Protein AF-A0A9D4FIS1-F1 (afdb_monomer)

pLDDT: mean 75.26, std 16.67, range [45.22, 96.12]

Organism: Dreissena polymorpha (NCBI:txid45954)

Sequence (99 aa):
MAEQVVADKLKLSDAPKKLKSKVWQYYGFRDGSPTDKAKCKLCFTDVAYAKSGSTTNPMQHVKRKHNIDLARLRGRTSATTEVASQKSSSISVGILLSL

Structure (mmCIF, N/CA/C/O backbone):
data_AF-A0A9D4FIS1-F1
#
_entry.id   AF-A0A9D4FIS1-F1
#
loop_
_atom_site.group_PDB
_atom_site.id
_atom_site.type_symbol
_atom_site.label_atom_id
_atom_site.label_alt_id
_atom_site.label_comp_id
_atom_site.label_asym_id
_atom_site.label_entity_id
_atom_site.label_seq_id
_atom_site.pdbx_PDB_ins_code
_atom_site.Cartn_x
_atom_site.Cartn_y
_atom_site.Cartn_z
_atom_site.occupancy
_atom_site.B_iso_or_equiv
_atom_site.auth_seq_id
_atom_site.auth_comp_id
_atom_site.auth_asym_id
_atom_site.auth_atom_id
_atom_site.pdbx_PDB_model_num
ATOM 1 N N . MET A 1 1 ? -11.662 -13.034 19.628 1.00 53.06 1 MET A N 1
ATOM 2 C CA . MET A 1 1 ? -10.617 -12.747 18.608 1.00 53.06 1 MET A CA 1
ATOM 3 C C . MET A 1 1 ? -11.186 -12.186 17.299 1.00 53.06 1 MET A C 1
ATOM 5 O O . MET A 1 1 ? -10.526 -11.345 16.707 1.00 53.06 1 MET A O 1
ATOM 9 N N . ALA A 1 2 ? -12.391 -12.580 16.858 1.00 54.97 2 ALA A N 1
ATOM 10 C CA . ALA A 1 2 ? -13.014 -12.048 15.636 1.00 54.97 2 ALA A CA 1
ATOM 11 C C . ALA A 1 2 ? -13.437 -10.563 15.729 1.00 54.97 2 ALA A C 1
ATOM 13 O O . ALA A 1 2 ? -13.265 -9.824 14.763 1.00 54.97 2 ALA A O 1
ATOM 14 N N . GLU A 1 3 ? -13.902 -10.093 16.893 1.00 55.81 3 GLU A N 1
ATOM 15 C CA . GLU A 1 3 ? -14.330 -8.691 17.085 1.00 55.81 3 GLU A CA 1
ATOM 16 C C . GLU A 1 3 ? -13.214 -7.663 16.849 1.00 55.81 3 GLU A C 1
ATOM 18 O O . GLU A 1 3 ? -13.453 -6.605 16.266 1.00 55.81 3 GLU A O 1
ATOM 23 N N . GLN A 1 4 ? -11.967 -7.990 17.204 1.00 57.91 4 GLN A N 1
ATOM 24 C CA . GLN A 1 4 ? -10.834 -7.081 17.009 1.00 57.91 4 GLN A CA 1
ATOM 25 C C . GLN A 1 4 ? -10.531 -6.846 15.519 1.00 57.91 4 GLN A C 1
ATOM 27 O O . GLN A 1 4 ? -10.128 -5.753 15.129 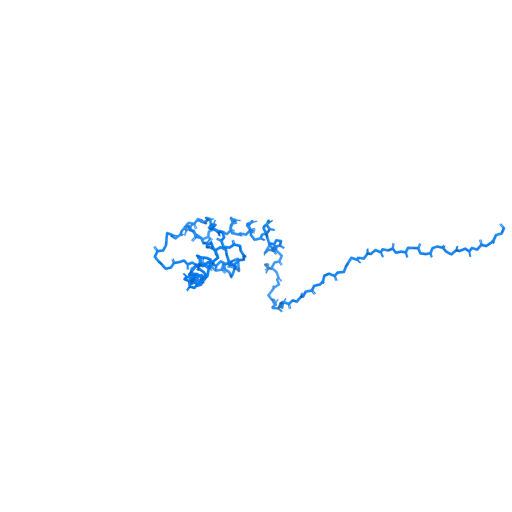1.00 57.91 4 GLN A O 1
ATOM 32 N N . VAL A 1 5 ? -10.766 -7.853 14.670 1.00 61.81 5 VAL A N 1
ATOM 33 C CA . VAL A 1 5 ? -10.539 -7.770 13.217 1.00 61.81 5 VAL A CA 1
ATOM 34 C C . VAL A 1 5 ? -11.590 -6.877 12.548 1.00 61.81 5 VAL A C 1
ATOM 36 O O . VAL A 1 5 ? -11.283 -6.163 11.592 1.00 61.81 5 VAL A O 1
ATOM 39 N N . VAL A 1 6 ? -12.820 -6.874 13.071 1.00 63.53 6 VAL A N 1
ATOM 40 C CA . VAL A 1 6 ? -13.912 -6.014 12.588 1.00 63.53 6 VAL A CA 1
ATOM 41 C C . VAL A 1 6 ? -13.653 -4.552 12.957 1.00 63.53 6 VAL A C 1
ATOM 43 O O . VAL A 1 6 ? -13.733 -3.682 12.091 1.00 63.53 6 VAL A O 1
ATOM 46 N N . ALA A 1 7 ? -13.252 -4.280 14.202 1.00 60.81 7 ALA A N 1
ATOM 47 C CA . ALA A 1 7 ? -12.865 -2.935 14.630 1.00 60.81 7 ALA A CA 1
ATOM 48 C C . ALA A 1 7 ? -11.634 -2.410 13.867 1.00 60.81 7 ALA A C 1
ATOM 50 O O . ALA A 1 7 ? -11.568 -1.226 13.534 1.00 60.81 7 ALA A O 1
ATOM 51 N N . ASP A 1 8 ? -10.686 -3.296 13.542 1.00 61.16 8 ASP A N 1
ATOM 52 C CA . ASP A 1 8 ? -9.534 -2.967 12.707 1.00 61.16 8 ASP A CA 1
ATOM 53 C C . ASP A 1 8 ? -9.960 -2.583 11.289 1.00 61.16 8 ASP A C 1
ATOM 55 O O . ASP A 1 8 ? -9.514 -1.549 10.800 1.00 61.16 8 ASP A O 1
ATOM 59 N N . LYS A 1 9 ? -10.853 -3.349 10.643 1.00 60.91 9 LYS A N 1
ATOM 60 C CA . LYS A 1 9 ? -11.384 -3.019 9.305 1.00 60.91 9 LYS A CA 1
ATOM 61 C C . LYS A 1 9 ? -12.009 -1.623 9.243 1.00 60.91 9 LYS A C 1
ATOM 63 O O . LYS A 1 9 ? -11.833 -0.945 8.236 1.00 60.91 9 LYS A O 1
ATOM 68 N N . LEU A 1 10 ? -12.715 -1.199 10.292 1.00 65.00 10 LEU A N 1
ATOM 69 C CA . LEU A 1 10 ? -13.469 0.060 10.311 1.00 65.00 10 LEU A CA 1
ATOM 70 C C . LEU A 1 10 ? -12.599 1.322 10.448 1.00 65.00 10 LEU A C 1
ATOM 72 O O . LEU A 1 10 ? -13.107 2.420 10.252 1.00 65.00 10 LEU A O 1
ATOM 76 N N . LYS A 1 11 ? -11.303 1.197 10.766 1.00 75.12 11 LYS A N 1
ATOM 77 C CA . LYS A 1 11 ? -10.409 2.348 11.018 1.00 75.12 11 LYS A CA 1
ATOM 78 C C . LYS A 1 11 ? -9.269 2.493 10.006 1.00 75.12 11 LYS A C 1
ATOM 80 O O . LYS A 1 11 ? -8.271 3.148 10.303 1.00 75.12 11 LYS A O 1
ATOM 85 N N . LEU A 1 12 ? -9.367 1.842 8.846 1.00 82.12 12 LEU A N 1
ATOM 86 C CA . LEU A 1 12 ? -8.376 1.973 7.777 1.00 82.12 12 LEU A CA 1
ATOM 87 C C . LEU A 1 12 ? -8.833 3.024 6.757 1.00 82.12 12 LEU A C 1
ATOM 89 O O . LEU A 1 12 ? -9.811 2.806 6.047 1.00 82.12 12 LEU A O 1
ATOM 93 N N . SER A 1 13 ? -8.086 4.118 6.643 1.00 86.06 13 SER A N 1
ATOM 94 C CA . SER A 1 13 ? -8.201 5.115 5.582 1.00 86.06 13 SER A CA 1
ATOM 95 C C . SER A 1 13 ? -7.398 4.712 4.337 1.00 86.06 13 SER A C 1
ATOM 97 O O . SER A 1 13 ? -6.568 3.790 4.353 1.00 86.06 13 SER A O 1
ATOM 99 N N . ASP A 1 14 ? -7.685 5.379 3.219 1.00 85.31 14 ASP A N 1
ATOM 100 C CA . ASP A 1 14 ? -6.977 5.172 1.958 1.00 85.31 14 ASP A CA 1
ATOM 101 C C . ASP A 1 14 ? -5.560 5.752 1.963 1.00 85.31 14 ASP A C 1
ATOM 103 O O . ASP A 1 14 ? -5.144 6.501 2.847 1.00 85.31 14 ASP A O 1
ATOM 107 N N . ALA A 1 15 ? -4.788 5.371 0.945 1.00 86.06 15 ALA A N 1
ATOM 108 C CA . ALA A 1 15 ? -3.409 5.801 0.807 1.00 86.06 15 ALA A CA 1
ATOM 109 C C . ALA A 1 15 ? -3.284 7.334 0.718 1.00 86.06 15 ALA A C 1
ATOM 111 O O . ALA A 1 15 ? -3.977 7.964 -0.086 1.00 86.06 15 ALA A O 1
ATOM 112 N N . PRO A 1 16 ? -2.345 7.949 1.463 1.00 83.81 16 PRO A N 1
ATOM 113 C CA . PRO A 1 16 ? -2.033 9.363 1.312 1.00 83.81 16 PRO A CA 1
ATOM 114 C C . PRO A 1 16 ? -1.683 9.721 -0.138 1.00 83.81 16 PRO A C 1
ATOM 116 O O . PRO A 1 16 ? -0.942 8.990 -0.794 1.00 83.81 16 PRO A O 1
ATOM 119 N N . LYS A 1 17 ? -2.097 10.907 -0.610 1.00 83.44 17 LYS A N 1
ATOM 120 C CA . LYS A 1 17 ? -1.883 11.381 -1.999 1.00 83.44 17 LYS A CA 1
ATOM 121 C C . LYS A 1 17 ? -0.422 11.328 -2.487 1.00 83.44 17 LYS A C 1
ATOM 123 O O . LYS A 1 17 ? -0.169 11.242 -3.686 1.00 83.44 17 LYS A O 1
ATOM 128 N N . LYS A 1 18 ? 0.553 11.367 -1.570 1.00 83.62 18 LYS A N 1
ATOM 129 C CA . LYS A 1 18 ? 1.993 11.237 -1.871 1.00 83.62 18 LYS A CA 1
ATOM 130 C C . LYS A 1 18 ? 2.398 9.837 -2.361 1.00 83.62 18 LYS A C 1
ATOM 132 O O . LYS A 1 18 ? 3.412 9.692 -3.038 1.00 83.62 18 LYS A O 1
ATOM 137 N N . LEU A 1 19 ? 1.619 8.808 -2.037 1.00 87.00 19 LEU A N 1
ATOM 138 C CA . LEU A 1 19 ? 1.892 7.410 -2.353 1.00 87.00 19 LEU A CA 1
ATOM 139 C C . LEU A 1 19 ? 1.210 7.016 -3.675 1.00 87.00 19 LEU A C 1
ATOM 141 O O . LEU A 1 19 ? 0.093 6.515 -3.695 1.00 87.00 19 LEU A O 1
ATOM 145 N N . LYS A 1 20 ? 1.895 7.229 -4.804 1.00 85.44 20 LYS A N 1
ATOM 146 C CA . LYS A 1 20 ? 1.295 7.110 -6.154 1.00 85.44 20 LYS A CA 1
ATOM 147 C C . LYS A 1 20 ? 1.225 5.689 -6.741 1.00 85.44 20 LYS A C 1
ATOM 149 O O . LYS A 1 20 ? 0.649 5.489 -7.804 1.00 85.44 20 LYS A O 1
ATOM 154 N N . SER A 1 21 ? 1.856 4.698 -6.113 1.00 88.62 21 SER A N 1
ATOM 155 C CA . SER A 1 21 ? 1.927 3.337 -6.670 1.00 88.62 21 SER A CA 1
ATOM 156 C C . SER A 1 21 ? 0.614 2.563 -6.510 1.00 88.62 21 SER A C 1
ATOM 158 O O . SER A 1 21 ? -0.005 2.593 -5.451 1.00 88.62 21 SER A O 1
ATOM 160 N N . LYS A 1 22 ? 0.237 1.767 -7.521 1.00 89.75 22 LYS A N 1
ATOM 161 C CA . LYS A 1 22 ? -0.965 0.909 -7.484 1.00 89.75 22 LYS A CA 1
ATOM 162 C C . LYS A 1 22 ? -0.981 -0.081 -6.313 1.00 89.75 22 LYS A C 1
ATOM 164 O O . LYS A 1 22 ? -2.052 -0.482 -5.877 1.00 89.75 22 LYS A O 1
ATOM 169 N N . VAL A 1 23 ? 0.188 -0.451 -5.773 1.00 92.00 23 VAL A N 1
ATOM 170 C CA . VAL A 1 23 ? 0.280 -1.367 -4.620 1.00 92.00 23 VAL A CA 1
ATOM 171 C C . VAL A 1 23 ? -0.544 -0.893 -3.429 1.00 92.00 23 VAL A C 1
ATOM 173 O O . VAL A 1 23 ? -1.082 -1.716 -2.699 1.00 92.00 23 VAL A O 1
ATOM 176 N N . TRP A 1 24 ? -0.688 0.420 -3.247 1.00 92.44 24 TRP A N 1
ATOM 177 C CA . TRP A 1 24 ? -1.335 0.988 -2.072 1.00 92.44 24 TRP A CA 1
ATOM 178 C C . TRP A 1 24 ? -2.849 0.755 -2.031 1.00 92.44 24 TRP A C 1
ATOM 180 O O . TRP A 1 24 ? -3.440 0.877 -0.967 1.00 92.44 24 TRP A O 1
ATOM 190 N N . GLN A 1 25 ? -3.466 0.320 -3.135 1.00 91.69 25 GLN A N 1
ATOM 191 C CA . GLN A 1 25 ? -4.877 -0.085 -3.167 1.00 91.69 25 GLN A CA 1
ATOM 192 C C . GLN A 1 25 ? -5.158 -1.306 -2.270 1.00 91.69 25 GLN 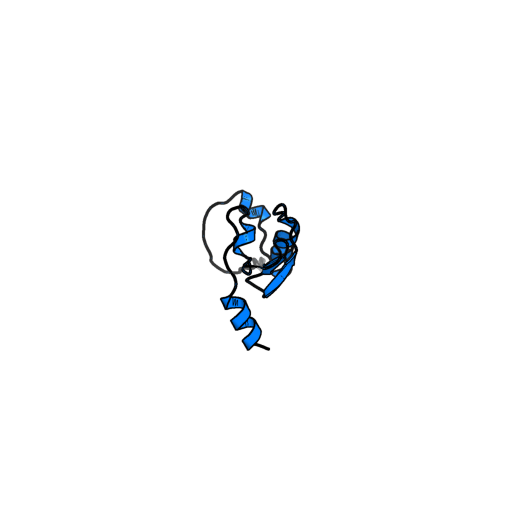A C 1
ATOM 194 O O . GLN A 1 25 ? -6.255 -1.442 -1.732 1.00 91.69 25 GLN A O 1
ATOM 199 N N . TYR A 1 26 ? -4.153 -2.159 -2.043 1.00 93.00 26 TYR A N 1
ATOM 200 C CA . TYR A 1 26 ? -4.256 -3.355 -1.194 1.00 93.00 26 TYR A CA 1
ATOM 201 C C . TYR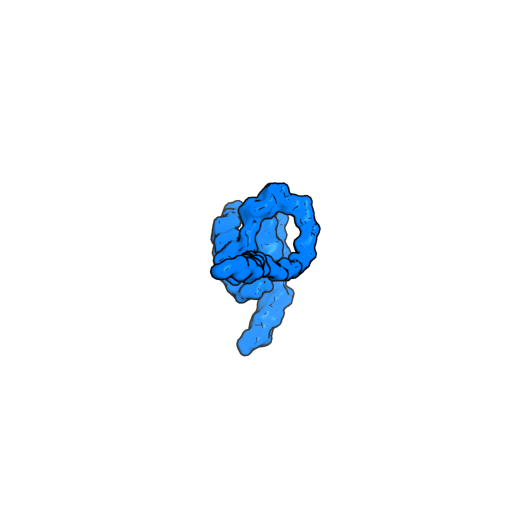 A 1 26 ? -3.974 -3.083 0.288 1.00 93.00 26 TYR A C 1
ATOM 203 O O . TYR A 1 26 ? -4.005 -4.003 1.111 1.00 93.00 26 TYR A O 1
ATOM 211 N N . TYR A 1 27 ? -3.691 -1.830 0.633 1.00 92.00 27 TYR A N 1
ATOM 212 C CA . TYR A 1 27 ? -3.319 -1.412 1.973 1.00 92.00 27 TYR A CA 1
ATOM 213 C C . TYR A 1 27 ? -4.266 -0.335 2.480 1.00 92.00 27 TYR A C 1
ATOM 215 O O . TYR A 1 27 ? -4.842 0.427 1.705 1.00 92.00 27 TYR A O 1
ATOM 223 N N . GLY A 1 28 ? -4.443 -0.293 3.793 1.00 91.00 28 GLY A N 1
ATOM 224 C CA . GLY A 1 28 ? -5.060 0.833 4.473 1.00 91.00 28 GLY A CA 1
ATOM 225 C C . GLY A 1 28 ? -4.157 1.359 5.575 1.00 91.00 28 GLY A C 1
ATOM 226 O O . GLY A 1 28 ? -3.226 0.687 6.035 1.00 91.00 28 GLY A O 1
ATOM 227 N N . PHE A 1 29 ? -4.434 2.592 5.960 1.00 88.81 29 PHE A N 1
ATOM 228 C CA . PHE A 1 29 ? -3.618 3.385 6.862 1.00 88.81 29 PHE A CA 1
ATOM 229 C C . PHE A 1 29 ? -4.465 3.757 8.072 1.00 88.81 29 PHE A C 1
ATOM 231 O O . PHE A 1 29 ? -5.673 3.903 7.957 1.00 88.81 29 PHE A O 1
ATOM 238 N N . ARG A 1 30 ? -3.861 3.852 9.254 1.00 83.19 30 ARG A N 1
ATOM 239 C CA . ARG A 1 30 ? -4.572 4.346 10.437 1.00 83.19 30 ARG A CA 1
ATOM 240 C C . ARG A 1 30 ? -4.231 5.816 10.625 1.00 83.19 30 ARG A C 1
ATOM 242 O O . ARG A 1 30 ? -3.049 6.176 10.599 1.00 83.19 30 ARG A O 1
ATOM 249 N N . ASP A 1 31 ? -5.239 6.645 10.847 1.00 71.38 31 ASP A N 1
ATOM 250 C CA . ASP A 1 31 ? -5.026 8.061 11.134 1.00 71.38 31 ASP A CA 1
ATOM 251 C C . ASP A 1 31 ? -4.219 8.209 12.435 1.00 71.38 31 ASP A C 1
ATOM 253 O O . ASP A 1 31 ? -4.476 7.527 13.428 1.00 71.38 31 ASP A O 1
ATOM 257 N N . GLY A 1 32 ? -3.163 9.027 12.404 1.00 64.00 32 GLY A N 1
ATOM 258 C CA . GLY A 1 32 ? -2.239 9.206 13.534 1.00 64.00 32 GLY A CA 1
ATOM 259 C C . GLY A 1 32 ? -1.230 8.067 13.767 1.00 64.00 32 GLY A C 1
ATOM 260 O O . GLY A 1 32 ? -0.429 8.156 14.694 1.00 64.00 32 GLY A O 1
ATOM 261 N N . SER A 1 33 ? -1.223 7.010 12.945 1.00 57.88 33 SER A N 1
ATOM 262 C CA . SER A 1 33 ? -0.215 5.941 13.032 1.00 57.88 33 SER A CA 1
ATOM 263 C C . SER A 1 33 ? 1.139 6.360 12.442 1.00 57.88 33 SER A C 1
ATOM 265 O O . SER A 1 33 ? 1.197 7.255 11.588 1.00 57.88 33 SER A O 1
ATOM 267 N N . PRO A 1 34 ? 2.254 5.745 12.885 1.00 60.34 34 PRO A N 1
ATOM 268 C CA . PRO A 1 34 ? 3.558 6.062 12.332 1.00 60.34 34 PRO A CA 1
ATOM 269 C C . PRO A 1 34 ? 3.571 5.779 10.824 1.00 60.34 34 PRO A C 1
ATOM 271 O O . PRO A 1 34 ? 3.078 4.762 10.335 1.00 60.34 34 PRO A O 1
ATOM 274 N N . THR A 1 35 ? 4.114 6.739 10.073 1.00 68.38 35 THR A N 1
ATOM 275 C CA . THR A 1 35 ? 4.089 6.810 8.598 1.00 68.38 35 THR A CA 1
ATOM 276 C C . THR A 1 35 ? 4.992 5.779 7.907 1.00 68.38 35 THR A C 1
ATOM 278 O O . THR A 1 35 ? 5.445 6.007 6.784 1.00 68.38 35 THR A O 1
ATOM 281 N N . ASP A 1 36 ? 5.270 4.667 8.580 1.00 82.06 36 ASP A N 1
ATOM 282 C CA . ASP A 1 36 ? 6.170 3.590 8.183 1.00 82.06 36 ASP A CA 1
ATOM 283 C C . ASP A 1 36 ? 5.503 2.205 8.209 1.00 82.06 36 ASP A C 1
ATOM 285 O O . ASP A 1 36 ? 6.150 1.216 7.863 1.00 82.06 36 ASP A O 1
ATOM 289 N N . LYS A 1 37 ? 4.218 2.100 8.578 1.00 88.44 37 LYS A N 1
ATOM 290 C CA . LYS A 1 37 ? 3.457 0.842 8.549 1.00 88.44 37 LYS A CA 1
ATOM 291 C C . LYS A 1 37 ? 2.121 1.011 7.842 1.00 88.44 37 LYS A C 1
ATOM 293 O O . LYS A 1 37 ? 1.407 1.987 8.047 1.00 88.44 37 LYS A O 1
ATOM 298 N N . ALA A 1 38 ? 1.781 0.035 7.010 1.00 91.00 38 ALA A N 1
ATOM 299 C CA . ALA A 1 38 ? 0.498 -0.052 6.332 1.00 91.00 38 ALA A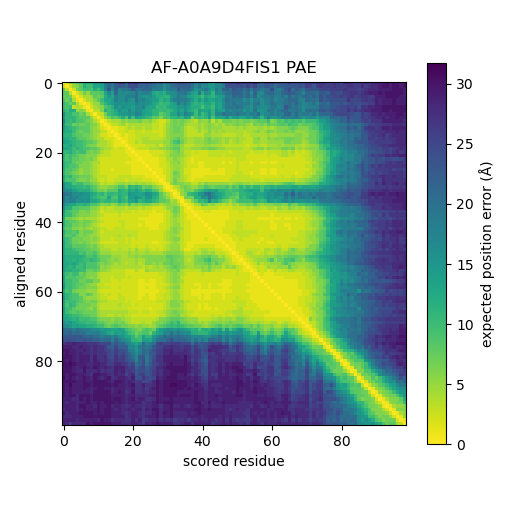 CA 1
ATOM 300 C C . ALA A 1 38 ? -0.141 -1.412 6.623 1.00 91.00 38 ALA A C 1
ATOM 302 O O . ALA A 1 38 ? 0.540 -2.438 6.634 1.00 91.00 38 ALA A O 1
ATOM 303 N N . LYS A 1 39 ? -1.453 -1.441 6.841 1.00 91.81 39 LYS A N 1
ATOM 304 C CA . LYS A 1 39 ? -2.197 -2.668 7.140 1.00 91.81 39 LYS A CA 1
ATOM 305 C C . LYS A 1 39 ? -2.674 -3.288 5.832 1.00 91.81 39 LYS A C 1
ATOM 307 O O . LYS A 1 39 ? -3.344 -2.625 5.042 1.00 91.81 39 LYS A O 1
ATOM 312 N N . CYS A 1 40 ? -2.348 -4.552 5.580 1.00 93.19 40 CYS A N 1
ATOM 313 C CA . CYS A 1 40 ? -2.872 -5.250 4.408 1.00 93.19 40 CYS A CA 1
ATOM 314 C C . CYS A 1 40 ? -4.388 -5.467 4.550 1.00 93.19 40 CYS A C 1
ATOM 316 O O . CYS A 1 40 ? -4.840 -6.045 5.536 1.00 93.19 40 CYS A O 1
ATOM 318 N N . LYS A 1 41 ? -5.177 -5.067 3.546 1.00 90.94 41 LYS A N 1
ATOM 319 C CA . LYS A 1 41 ? -6.644 -5.227 3.535 1.00 90.94 41 LYS A CA 1
ATOM 320 C C . LYS A 1 41 ? -7.096 -6.686 3.322 1.00 90.94 41 LYS A C 1
ATOM 322 O O . LYS A 1 41 ? -8.257 -7.001 3.571 1.00 90.94 41 LYS A O 1
ATOM 327 N N . LEU A 1 42 ? -6.191 -7.562 2.867 1.00 90.94 42 LEU A N 1
ATOM 328 C CA . LEU A 1 42 ? -6.471 -8.970 2.549 1.00 90.94 42 LEU A CA 1
ATOM 329 C C . LEU A 1 42 ? -6.225 -9.906 3.742 1.00 90.94 42 LEU A C 1
ATOM 331 O O . LEU A 1 42 ? -7.033 -10.792 3.997 1.00 90.94 42 LEU A O 1
ATOM 335 N N . CYS A 1 43 ? -5.124 -9.710 4.476 1.00 92.06 43 CYS A N 1
ATOM 336 C CA . CYS A 1 43 ? -4.751 -10.558 5.619 1.00 92.06 43 CYS A CA 1
ATOM 337 C C . CYS A 1 43 ? -4.635 -9.819 6.956 1.00 92.06 43 CYS A C 1
ATOM 339 O O . CYS A 1 43 ? -4.242 -10.431 7.945 1.00 92.06 43 CYS A O 1
ATOM 341 N N . PHE A 1 44 ? -4.910 -8.512 7.004 1.00 89.12 44 PHE A N 1
ATOM 342 C CA . PHE A 1 44 ? -4.846 -7.701 8.229 1.00 89.12 44 PHE A CA 1
ATOM 343 C C . PHE A 1 44 ? -3.492 -7.750 8.951 1.00 89.12 44 PHE A C 1
ATOM 345 O O . PHE A 1 44 ? -3.402 -7.476 10.147 1.00 89.12 44 PHE A O 1
ATOM 352 N N . THR A 1 45 ? -2.422 -8.057 8.218 1.00 90.31 45 THR A N 1
ATOM 353 C CA . THR A 1 45 ? -1.049 -8.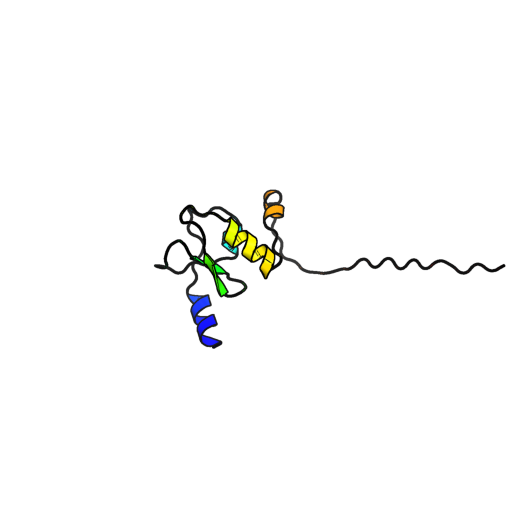018 8.727 1.00 90.31 45 THR A CA 1
ATOM 354 C C . THR A 1 45 ? -0.455 -6.629 8.508 1.00 90.31 45 THR A C 1
ATOM 356 O O . THR A 1 45 ? -0.659 -6.026 7.450 1.00 90.31 45 THR A O 1
ATOM 359 N N . ASP A 1 46 ? 0.290 -6.130 9.494 1.00 91.06 46 ASP A N 1
ATOM 360 C CA . ASP A 1 46 ? 1.049 -4.886 9.363 1.00 91.06 46 ASP A CA 1
ATOM 361 C C . ASP A 1 46 ? 2.293 -5.109 8.501 1.00 91.06 46 ASP A C 1
ATOM 363 O O . ASP A 1 46 ? 3.065 -6.046 8.710 1.00 91.06 46 ASP A O 1
ATOM 367 N N . VAL A 1 47 ? 2.502 -4.232 7.523 1.00 92.25 47 VAL A N 1
ATOM 368 C CA . VAL A 1 47 ? 3.632 -4.283 6.598 1.00 92.25 47 VAL A CA 1
ATOM 369 C C . VAL A 1 47 ? 4.390 -2.969 6.669 1.00 92.25 47 VAL A C 1
ATOM 371 O O . VAL A 1 47 ? 3.838 -1.899 6.408 1.00 92.25 47 VAL A O 1
ATOM 374 N N . ALA A 1 48 ? 5.671 -3.059 7.015 1.00 91.62 48 ALA A N 1
ATOM 375 C CA . ALA A 1 48 ? 6.550 -1.903 7.073 1.00 91.62 48 ALA A CA 1
ATOM 376 C C . ALA A 1 48 ? 6.903 -1.394 5.668 1.00 91.62 48 ALA A C 1
ATOM 378 O O . ALA A 1 48 ? 7.142 -2.181 4.745 1.00 91.62 48 ALA A O 1
ATOM 379 N N . TYR A 1 49 ? 7.001 -0.078 5.521 1.00 89.69 49 TYR A N 1
ATOM 380 C CA . TYR A 1 49 ? 7.458 0.595 4.313 1.00 89.69 49 TYR A CA 1
ATOM 381 C C . TYR A 1 49 ? 8.345 1.797 4.663 1.00 89.69 49 TYR A C 1
ATOM 383 O O . TYR A 1 49 ? 8.271 2.358 5.753 1.00 89.69 49 TYR A O 1
ATOM 391 N N . ALA A 1 50 ? 9.226 2.194 3.743 1.00 85.44 50 ALA A N 1
ATOM 392 C CA . ALA A 1 50 ? 10.117 3.327 3.986 1.00 85.44 50 ALA A CA 1
ATOM 393 C C . ALA A 1 50 ? 9.329 4.646 4.001 1.00 85.44 50 ALA A C 1
ATOM 395 O O . ALA A 1 50 ? 8.452 4.831 3.160 1.00 85.44 50 ALA A O 1
ATOM 396 N N . LYS A 1 51 ? 9.706 5.611 4.854 1.00 80.31 51 LYS A N 1
ATOM 397 C CA . LYS A 1 51 ? 9.076 6.953 4.906 1.00 80.31 51 LYS A CA 1
ATOM 398 C C . LYS A 1 51 ? 9.044 7.672 3.547 1.00 80.31 51 LYS A C 1
ATOM 400 O O . LYS A 1 51 ? 8.148 8.475 3.299 1.00 80.31 51 LYS A O 1
ATOM 405 N N . SER A 1 52 ? 9.982 7.344 2.654 1.00 81.94 52 SER A N 1
ATOM 406 C CA . SER A 1 52 ? 10.038 7.810 1.260 1.00 81.94 52 SER A CA 1
ATOM 407 C C . SER A 1 52 ? 8.943 7.232 0.348 1.00 81.94 52 SER A C 1
ATOM 409 O O . SER A 1 52 ? 8.832 7.638 -0.804 1.00 81.94 52 SER A O 1
ATOM 411 N N . GLY A 1 53 ? 8.129 6.288 0.829 1.00 80.50 53 GLY A N 1
ATOM 412 C CA . GLY A 1 53 ? 7.085 5.624 0.050 1.00 80.50 53 GLY A CA 1
ATOM 413 C C . GLY A 1 53 ? 7.584 4.447 -0.791 1.00 80.50 53 GLY A C 1
ATOM 414 O O . GLY A 1 53 ? 6.953 4.110 -1.794 1.00 80.50 53 GLY A O 1
ATOM 415 N N . SER A 1 54 ? 8.704 3.816 -0.411 1.00 87.00 54 SER A N 1
ATOM 416 C CA . SER A 1 54 ? 9.193 2.613 -1.100 1.00 87.00 54 SER A CA 1
ATOM 417 C C . SER A 1 54 ? 8.161 1.486 -1.049 1.00 87.00 54 SER A C 1
ATOM 419 O O . SER A 1 54 ? 7.537 1.227 -0.021 1.00 87.00 54 SER A O 1
ATOM 421 N N . THR A 1 55 ? 8.006 0.796 -2.177 1.00 90.25 55 THR A N 1
ATOM 422 C CA . THR A 1 55 ? 6.955 -0.207 -2.382 1.00 90.25 55 THR A CA 1
ATOM 423 C C . THR A 1 55 ? 7.461 -1.641 -2.357 1.00 90.25 55 THR A C 1
ATOM 425 O O . THR A 1 55 ? 6.650 -2.549 -2.487 1.00 90.25 55 THR A O 1
ATOM 428 N N . THR A 1 56 ? 8.763 -1.875 -2.160 1.00 92.25 56 THR A N 1
ATOM 429 C CA . THR A 1 56 ? 9.366 -3.217 -2.227 1.00 92.25 56 THR A CA 1
ATOM 430 C C . THR A 1 56 ? 8.704 -4.197 -1.261 1.00 92.25 56 THR A C 1
ATOM 432 O O . THR A 1 56 ? 8.222 -5.241 -1.694 1.00 92.25 56 THR A O 1
ATOM 435 N N . ASN A 1 57 ? 8.603 -3.840 0.022 1.00 93.88 57 ASN A N 1
ATOM 436 C CA . ASN A 1 57 ? 8.000 -4.705 1.039 1.00 93.88 57 ASN A CA 1
ATOM 437 C C . ASN A 1 57 ? 6.493 -4.919 0.799 1.00 93.88 57 ASN A C 1
ATOM 439 O O . ASN A 1 57 ? 6.082 -6.080 0.722 1.00 93.88 57 ASN A O 1
ATOM 443 N N . PRO A 1 58 ? 5.667 -3.865 0.596 1.00 93.00 58 PRO A N 1
ATOM 444 C CA . PRO A 1 58 ? 4.265 -4.034 0.213 1.00 93.00 58 PRO A CA 1
ATOM 445 C C . PRO A 1 58 ? 4.062 -4.908 -1.034 1.00 93.00 58 PRO A C 1
ATOM 447 O O . PRO A 1 58 ? 3.214 -5.795 -1.068 1.00 93.00 58 PRO A O 1
ATOM 450 N N . MET A 1 59 ? 4.883 -4.709 -2.064 1.00 94.31 59 MET A N 1
ATOM 451 C CA . MET A 1 59 ? 4.782 -5.446 -3.323 1.00 94.31 59 MET A CA 1
ATOM 452 C C . MET A 1 59 ? 5.163 -6.918 -3.151 1.00 94.31 59 MET A C 1
ATOM 454 O O . MET A 1 59 ? 4.456 -7.800 -3.635 1.00 94.31 59 MET A O 1
ATOM 458 N N . GLN A 1 60 ? 6.247 -7.205 -2.427 1.00 94.44 60 GLN A N 1
ATOM 459 C CA . GLN A 1 60 ? 6.642 -8.577 -2.111 1.00 94.44 60 GLN A CA 1
ATOM 460 C C . GLN A 1 60 ? 5.613 -9.275 -1.223 1.00 94.44 60 GLN A C 1
ATOM 462 O O . GLN A 1 60 ? 5.359 -10.464 -1.413 1.00 94.44 60 GLN A O 1
ATOM 467 N N . HIS A 1 61 ? 5.001 -8.554 -0.282 1.00 95.56 61 HIS A N 1
ATOM 468 C CA . HIS A 1 61 ? 3.954 -9.096 0.571 1.00 95.56 61 HIS A CA 1
ATOM 469 C C . HIS A 1 61 ? 2.754 -9.570 -0.257 1.00 95.56 61 HIS A C 1
ATOM 471 O O . HIS A 1 61 ? 2.411 -10.750 -0.185 1.00 95.56 61 HIS A O 1
ATOM 477 N N . VAL A 1 62 ? 2.155 -8.704 -1.087 1.00 94.88 62 VAL A N 1
ATOM 478 C CA . VAL A 1 62 ? 0.983 -9.101 -1.892 1.00 94.88 62 VAL A CA 1
ATOM 479 C C . VAL A 1 62 ? 1.326 -10.180 -2.919 1.00 94.88 62 VAL A C 1
ATOM 481 O O . VAL A 1 62 ? 0.512 -11.067 -3.170 1.00 94.88 62 VAL A O 1
ATOM 484 N N . LYS A 1 63 ? 2.563 -10.196 -3.430 1.00 94.44 63 LYS A N 1
ATOM 485 C CA . LYS A 1 63 ? 3.041 -11.268 -4.307 1.00 94.44 63 LYS A CA 1
ATOM 486 C C . LYS A 1 63 ? 3.136 -12.612 -3.584 1.00 94.44 63 LYS A C 1
ATOM 488 O O . LYS A 1 63 ? 2.650 -13.607 -4.099 1.00 94.44 63 LYS A O 1
ATOM 493 N N . ARG A 1 64 ? 3.749 -12.665 -2.398 1.00 95.38 64 ARG A N 1
ATOM 494 C CA . ARG A 1 64 ? 4.029 -13.930 -1.688 1.00 95.38 64 ARG A CA 1
ATOM 495 C C . ARG A 1 64 ? 2.841 -14.466 -0.898 1.00 95.38 64 ARG A C 1
ATOM 497 O O . ARG A 1 64 ? 2.713 -15.674 -0.751 1.00 95.38 64 ARG A O 1
ATOM 504 N N . LYS A 1 65 ? 2.023 -13.580 -0.329 1.00 96.12 65 LYS A N 1
ATOM 505 C CA . LYS A 1 65 ? 0.893 -13.952 0.538 1.00 96.12 65 LYS A CA 1
ATOM 506 C C . LYS A 1 65 ? -0.424 -14.051 -0.219 1.00 96.12 65 LYS A C 1
ATOM 508 O O . LYS A 1 65 ? -1.310 -14.772 0.223 1.00 96.12 65 LYS A O 1
ATOM 513 N N . HIS A 1 66 ? -0.541 -13.346 -1.344 1.00 94.56 66 HIS A N 1
ATOM 514 C CA . HIS A 1 66 ? -1.794 -13.231 -2.089 1.00 94.56 66 HIS A CA 1
ATOM 515 C C . HIS A 1 66 ? -1.650 -13.530 -3.586 1.00 94.56 66 HIS A C 1
ATOM 517 O O . HIS A 1 66 ? -2.635 -13.435 -4.308 1.00 94.56 66 HIS A O 1
ATOM 523 N N . ASN A 1 67 ? -0.457 -13.917 -4.059 1.00 93.25 67 ASN A N 1
ATOM 524 C CA . ASN A 1 67 ? -0.181 -14.224 -5.468 1.00 93.25 67 ASN A CA 1
ATOM 525 C C . ASN A 1 67 ? -0.513 -13.069 -6.436 1.00 93.25 67 ASN A C 1
ATOM 527 O O . ASN A 1 67 ? -0.794 -13.293 -7.610 1.00 93.25 67 ASN A O 1
ATOM 531 N N . ILE A 1 68 ? -0.454 -11.819 -5.958 1.00 92.12 68 ILE A N 1
ATOM 532 C CA . ILE A 1 68 ? -0.723 -10.621 -6.763 1.00 92.12 68 ILE A CA 1
ATOM 533 C C . ILE A 1 68 ? 0.597 -10.079 -7.321 1.00 92.12 68 ILE A C 1
ATOM 535 O O . ILE A 1 68 ? 1.412 -9.514 -6.589 1.00 92.1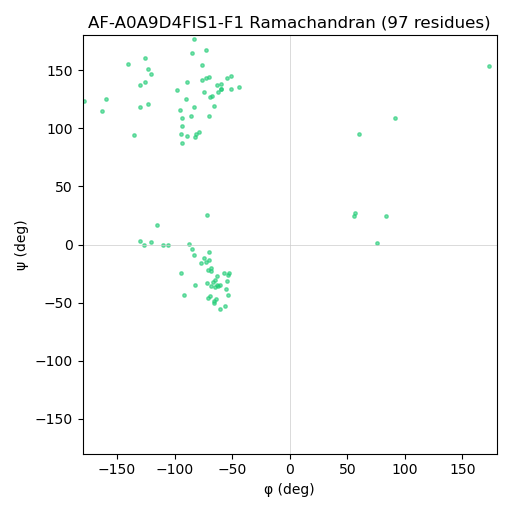2 68 ILE A O 1
ATOM 539 N N . ASP A 1 69 ? 0.811 -10.224 -8.630 1.00 90.56 69 ASP A N 1
ATOM 540 C CA . ASP A 1 69 ? 2.013 -9.731 -9.311 1.00 90.56 69 ASP A CA 1
ATOM 541 C C . ASP A 1 69 ? 1.800 -8.338 -9.926 1.00 90.56 69 ASP A C 1
ATOM 543 O O . ASP A 1 69 ? 1.324 -8.179 -11.051 1.00 90.56 69 ASP A O 1
ATOM 547 N N . LEU A 1 70 ? 2.194 -7.302 -9.182 1.00 85.00 70 LEU A N 1
ATOM 548 C CA . LEU A 1 70 ? 2.060 -5.906 -9.610 1.00 85.00 70 LEU A CA 1
ATOM 549 C C . LEU A 1 70 ? 3.108 -5.470 -10.639 1.00 85.00 70 LEU A C 1
ATOM 551 O O . LEU A 1 70 ? 2.914 -4.442 -11.292 1.00 85.00 70 LEU A O 1
ATOM 555 N N . ALA A 1 71 ? 4.198 -6.226 -10.821 1.00 78.75 71 ALA A N 1
ATOM 556 C CA . ALA A 1 71 ? 5.190 -5.913 -11.850 1.00 78.75 71 ALA A CA 1
ATOM 557 C C . ALA A 1 71 ? 4.565 -6.011 -13.250 1.00 78.75 71 ALA A C 1
ATOM 559 O O . ALA A 1 71 ? 4.833 -5.175 -14.113 1.00 78.75 71 ALA A O 1
ATOM 560 N N . ARG A 1 72 ? 3.639 -6.961 -13.433 1.00 70.06 72 ARG A N 1
ATOM 561 C CA . ARG A 1 72 ? 2.882 -7.159 -14.678 1.00 70.06 72 ARG A CA 1
ATOM 562 C C . ARG A 1 72 ? 1.851 -6.054 -14.943 1.00 70.06 72 ARG A C 1
ATOM 564 O O . ARG A 1 72 ? 1.485 -5.820 -16.089 1.00 70.06 72 ARG A O 1
ATOM 571 N N . LEU A 1 73 ? 1.414 -5.329 -13.907 1.00 63.53 73 LEU A N 1
ATOM 572 C CA . LEU A 1 73 ? 0.404 -4.262 -14.008 1.00 63.53 73 LEU A CA 1
ATOM 573 C C . LEU A 1 73 ? 0.974 -2.889 -14.399 1.00 63.53 73 LEU A C 1
ATOM 575 O O . LEU A 1 73 ? 0.205 -1.936 -14.586 1.00 63.53 73 LEU A O 1
ATOM 579 N N . ARG A 1 74 ? 2.304 -2.764 -14.525 1.00 60.31 74 ARG A N 1
ATOM 580 C CA . ARG A 1 74 ? 2.960 -1.537 -15.007 1.00 60.31 74 ARG A CA 1
ATOM 581 C C . ARG A 1 74 ? 2.681 -1.254 -16.491 1.00 60.31 74 ARG A C 1
ATOM 583 O O . ARG A 1 74 ? 2.770 -0.101 -16.884 1.00 60.31 74 ARG A O 1
ATOM 590 N N . GLY A 1 75 ? 2.280 -2.262 -17.273 1.00 55.44 75 GLY A N 1
ATOM 591 C CA . GLY A 1 75 ? 1.987 -2.127 -18.708 1.00 55.44 75 GLY A CA 1
ATOM 592 C C . GLY A 1 75 ? 0.512 -2.244 -19.107 1.00 55.44 75 GLY A C 1
ATOM 593 O O . GLY A 1 75 ? 0.204 -2.158 -20.288 1.00 55.44 75 GLY A O 1
ATOM 594 N N . ARG A 1 76 ? -0.415 -2.467 -18.164 1.00 50.72 76 ARG A N 1
ATOM 595 C CA . ARG A 1 76 ? -1.840 -2.667 -18.481 1.00 50.72 76 ARG A CA 1
ATOM 596 C C . ARG A 1 76 ? -2.716 -1.867 -17.520 1.00 50.72 76 ARG A C 1
ATOM 598 O O . ARG A 1 76 ? -2.998 -2.279 -16.396 1.00 50.72 76 ARG A O 1
ATOM 605 N N . THR A 1 77 ? -3.099 -0.662 -17.925 1.00 52.88 77 THR A N 1
ATOM 606 C CA . THR A 1 77 ? -4.246 0.051 -17.356 1.00 52.88 77 THR A CA 1
ATOM 607 C C . THR A 1 77 ? -5.493 -0.468 -18.042 1.00 52.88 77 THR A C 1
ATOM 609 O O . THR A 1 77 ? -5.850 0.023 -19.103 1.00 52.88 77 THR A O 1
ATOM 612 N N . SER A 1 78 ? -6.139 -1.478 -17.472 1.00 50.41 78 SER A N 1
ATOM 613 C CA . SER A 1 78 ? -7.560 -1.737 -17.704 1.00 50.41 78 SER A CA 1
ATOM 614 C C . SER A 1 78 ? -8.079 -2.586 -16.559 1.00 50.41 78 SER A C 1
ATOM 616 O O . SER A 1 78 ? -7.494 -3.610 -16.210 1.00 50.41 78 SER A O 1
ATOM 618 N N . ALA A 1 79 ? -9.132 -2.072 -15.939 1.00 60.84 79 ALA A N 1
ATOM 619 C CA . ALA A 1 79 ? -9.972 -2.774 -14.998 1.00 60.84 79 ALA A CA 1
ATOM 620 C C . ALA A 1 79 ? -10.434 -4.101 -15.593 1.00 60.84 79 ALA A C 1
ATOM 622 O O . ALA A 1 79 ? -10.874 -4.123 -16.737 1.00 60.84 79 ALA A O 1
ATOM 623 N N . THR A 1 80 ? -10.354 -5.174 -14.816 1.00 45.22 80 THR A N 1
ATOM 624 C CA . THR A 1 80 ? -11.498 -6.039 -14.506 1.00 45.22 80 THR A CA 1
ATOM 625 C C . THR A 1 80 ? -11.023 -7.136 -13.564 1.00 45.22 80 THR A C 1
ATOM 627 O O . THR A 1 80 ? -10.060 -7.858 -13.810 1.00 45.22 80 THR A O 1
ATOM 630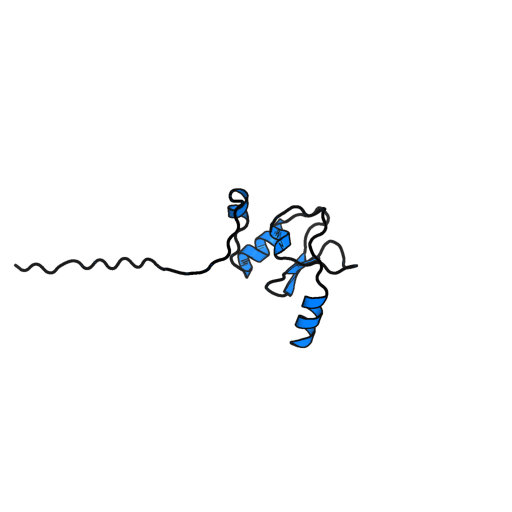 N N . THR A 1 81 ? -11.694 -7.194 -12.422 1.00 56.44 81 THR A N 1
ATOM 631 C CA . THR A 1 81 ? -12.028 -8.448 -11.762 1.00 56.44 81 THR A CA 1
ATOM 632 C C . THR A 1 81 ? -12.536 -9.426 -12.817 1.00 56.44 81 THR A C 1
ATOM 634 O O . THR A 1 81 ? -13.314 -9.000 -13.659 1.00 56.44 81 THR A O 1
ATOM 637 N N . GLU A 1 82 ? -12.109 -10.682 -12.795 1.00 55.84 82 GLU A N 1
ATOM 638 C CA . GLU A 1 82 ? -12.981 -11.865 -12.752 1.00 55.84 82 GLU A CA 1
ATOM 639 C C . GLU A 1 82 ? -12.130 -13.135 -12.913 1.00 55.84 82 GLU A C 1
ATOM 641 O O . GLU A 1 82 ? -10.985 -13.127 -13.360 1.00 55.84 82 GLU A O 1
ATOM 646 N N . VAL A 1 83 ? -12.691 -14.195 -12.360 1.00 57.41 83 VAL A N 1
ATOM 647 C CA . VAL A 1 83 ? -12.101 -15.432 -11.857 1.00 57.41 83 VAL A CA 1
ATOM 648 C C . VAL A 1 83 ? -11.830 -16.497 -12.932 1.00 57.41 83 VAL A C 1
ATOM 650 O O . VAL A 1 83 ? -12.248 -16.376 -14.075 1.00 57.41 83 VAL A O 1
ATOM 653 N N . ALA A 1 84 ? -11.231 -17.598 -12.459 1.00 48.19 84 ALA A N 1
ATOM 654 C CA . ALA A 1 84 ? -11.194 -18.949 -13.029 1.00 48.19 84 ALA A CA 1
ATOM 655 C C . ALA A 1 84 ? -10.003 -19.244 -13.963 1.00 48.19 84 ALA A C 1
ATOM 657 O O . ALA A 1 84 ? -9.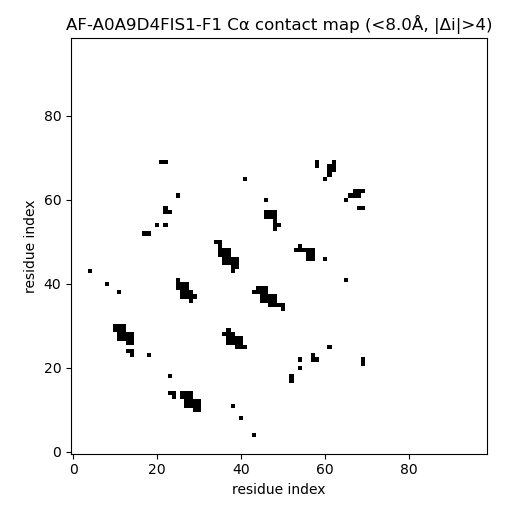822 -18.655 -15.016 1.00 48.19 84 ALA A O 1
ATOM 658 N N . SER A 1 85 ? -9.045 -20.074 -13.538 1.00 66.75 85 SER A N 1
ATOM 659 C CA . SER A 1 85 ? -9.186 -21.534 -13.413 1.00 66.75 85 SER A CA 1
ATOM 660 C C . SER A 1 85 ? -9.513 -22.171 -14.755 1.00 66.75 85 SER A C 1
ATOM 662 O O . SER A 1 85 ? -10.683 -22.298 -15.081 1.00 66.75 85 SER A O 1
ATOM 664 N N . GLN A 1 86 ? -8.490 -22.659 -15.461 1.00 56.75 86 GLN A N 1
ATOM 665 C CA . GLN A 1 86 ? -8.593 -23.902 -16.226 1.00 56.75 86 GLN A CA 1
ATOM 666 C C . GLN A 1 86 ? -7.196 -24.435 -16.568 1.00 56.75 86 GLN A C 1
ATOM 668 O O . GLN A 1 86 ? -6.402 -23.809 -17.265 1.00 56.75 86 GLN A O 1
ATOM 673 N N . LYS A 1 87 ? -6.896 -25.601 -15.989 1.00 46.31 87 LYS A N 1
ATOM 674 C CA 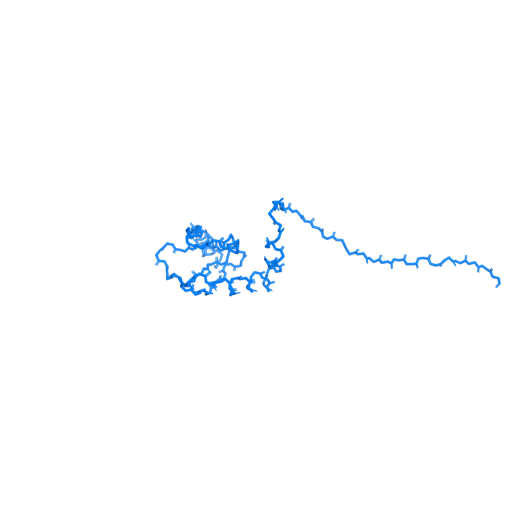. LYS A 1 87 ? -5.739 -26.445 -16.290 1.00 46.31 87 LYS A CA 1
ATOM 675 C C . LYS A 1 87 ? -5.936 -27.036 -17.690 1.00 46.31 87 LYS A C 1
ATOM 677 O O . LYS A 1 87 ? -6.964 -27.661 -17.927 1.00 46.31 87 LYS A O 1
ATOM 682 N N . SER A 1 88 ? -4.966 -26.889 -18.588 1.00 51.34 88 SER A N 1
ATOM 683 C CA . SER A 1 88 ? -4.930 -27.625 -19.854 1.00 51.34 88 SER A CA 1
ATOM 684 C C . SER A 1 88 ? -4.193 -28.952 -19.652 1.00 51.34 88 SER A C 1
ATOM 686 O O . SER A 1 88 ? -2.969 -29.034 -19.718 1.00 51.34 88 SER A O 1
ATOM 688 N N . SER A 1 89 ? -4.941 -30.015 -19.372 1.00 51.91 89 SER A N 1
ATOM 689 C CA . SER A 1 89 ? -4.436 -31.384 -19.487 1.00 51.91 89 SER A CA 1
ATOM 690 C C . SER A 1 89 ? -4.621 -31.832 -20.938 1.00 51.91 89 SER A C 1
ATOM 692 O O . SER A 1 89 ? -5.752 -31.993 -21.385 1.00 51.91 89 SER A O 1
ATOM 694 N N . SER A 1 90 ? -3.527 -32.002 -21.687 1.00 56.66 90 SER A N 1
ATOM 695 C CA . SER A 1 90 ? -3.572 -32.667 -22.996 1.00 56.66 90 SER A CA 1
ATOM 696 C C . SER A 1 90 ? -3.842 -34.151 -22.781 1.00 56.66 90 SER A C 1
ATOM 698 O O . SER A 1 90 ? -2.991 -34.862 -22.251 1.00 56.66 90 SER A O 1
ATOM 700 N N . ILE A 1 91 ? -5.027 -34.613 -23.169 1.00 56.03 91 ILE A N 1
ATOM 701 C CA . ILE A 1 91 ? -5.311 -36.039 -23.325 1.00 56.03 91 ILE A CA 1
ATOM 702 C C . ILE A 1 91 ? -5.047 -36.359 -24.795 1.00 56.03 91 ILE A C 1
ATOM 704 O O . ILE A 1 91 ? -5.856 -36.036 -25.662 1.00 56.03 91 ILE A O 1
ATOM 708 N N . SER A 1 92 ? -3.901 -36.970 -25.079 1.00 57.88 92 SER A N 1
ATOM 709 C CA . SER A 1 92 ? -3.635 -37.575 -26.383 1.00 57.88 92 SER A CA 1
ATOM 710 C C . SER A 1 92 ? -4.340 -38.930 -26.429 1.00 57.88 92 SER A C 1
ATOM 712 O O . SER A 1 92 ? -3.816 -39.915 -25.915 1.00 57.88 92 SER A O 1
ATOM 714 N N . VAL A 1 93 ? -5.540 -38.992 -27.011 1.00 51.78 93 VAL A N 1
ATOM 715 C CA . VAL A 1 93 ? -6.162 -40.276 -27.371 1.00 51.78 93 VAL A CA 1
ATOM 716 C C . VAL A 1 93 ? -5.549 -40.722 -28.698 1.00 51.78 93 VAL A C 1
ATOM 718 O O . VAL A 1 93 ? -5.947 -40.266 -29.766 1.00 51.78 93 VAL A O 1
ATOM 721 N N . GLY A 1 94 ? -4.514 -41.560 -28.611 1.00 49.72 94 GLY A N 1
ATOM 722 C CA . GLY A 1 94 ? -3.899 -42.243 -29.748 1.00 49.72 94 GLY A CA 1
ATOM 723 C C . GLY A 1 94 ? -4.692 -43.498 -30.096 1.00 49.72 94 GLY A C 1
ATOM 724 O O . GLY A 1 94 ? -4.862 -44.388 -29.271 1.00 49.72 94 GLY A O 1
ATOM 725 N N . ILE A 1 95 ? -5.206 -43.497 -31.315 1.00 56.25 95 ILE A N 1
ATOM 726 C CA . ILE A 1 95 ? -6.148 -44.427 -31.932 1.00 56.25 95 ILE A CA 1
ATOM 727 C C . ILE A 1 95 ? -5.574 -45.851 -32.046 1.00 56.25 95 ILE A C 1
ATOM 729 O O . ILE A 1 95 ? -4.432 -46.037 -32.459 1.00 56.25 95 ILE A O 1
ATOM 733 N N . LEU A 1 96 ? -6.405 -46.849 -31.723 1.00 49.22 96 LEU A N 1
ATOM 734 C CA . LEU A 1 96 ? -6.226 -48.249 -32.115 1.00 49.22 96 LEU A CA 1
ATOM 735 C C . LEU A 1 96 ? -6.369 -48.364 -33.638 1.00 49.22 96 LEU A C 1
ATOM 737 O O . LEU A 1 96 ? -7.451 -48.098 -34.159 1.00 49.22 96 LEU A O 1
ATOM 741 N N . LEU A 1 97 ? -5.327 -48.818 -34.335 1.00 55.38 97 LEU A N 1
ATOM 742 C CA . LEU A 1 97 ? -5.488 -49.461 -35.636 1.00 55.38 97 LEU A CA 1
ATOM 743 C C . LEU A 1 97 ? -4.714 -50.779 -35.640 1.00 55.38 97 LEU A C 1
ATOM 745 O O . LEU A 1 97 ? -3.506 -50.821 -35.421 1.00 55.38 97 LEU A O 1
ATOM 749 N N . SER A 1 98 ? -5.488 -51.836 -35.828 1.00 52.78 98 SER A N 1
ATOM 750 C CA . SER A 1 98 ? -5.122 -53.233 -35.987 1.00 52.78 98 SER A CA 1
ATOM 751 C C . SER A 1 98 ? -4.042 -53.447 -37.045 1.00 52.78 98 SER A C 1
ATOM 753 O O . SER A 1 98 ? -4.099 -52.797 -38.086 1.00 52.78 98 SER A O 1
ATOM 755 N N . LEU A 1 99 ? -3.152 -54.416 -36.810 1.00 59.25 99 LEU A N 1
ATOM 756 C CA . LEU A 1 99 ? -2.760 -55.454 -37.772 1.00 59.25 99 LEU A CA 1
ATOM 757 C C . LEU A 1 99 ? -2.185 -56.657 -37.011 1.00 59.25 99 LEU A C 1
ATOM 759 O O . LEU A 1 99 ? -1.353 -56.426 -36.106 1.00 59.25 99 LEU A O 1
#

Secondary structure (DSSP, 8-state):
-HHHHHHHHTT-BPPPTT--SGGGGGEEB-TTS-TTEEEETTT--EEE--TT---HHHHHHHHHHH---TTGGGS------------------PPP---

Mean predicted aligned error: 13.73 Å

Nearest PDB structures (foldseek):
  3siq-assembly6_F  TM=4.046E-01  e=1.932E-01  Drosophila melanogaster

Solvent-accessible surface area (backbone atoms only — not comparable to full-atom values): 6591 Å² total; per-residue (Å²): 120,69,66,61,56,54,60,52,64,75,51,50,43,72,64,58,89,87,57,79,58,78,69,43,77,54,33,26,30,50,87,94,53,68,80,37,54,34,33,30,73,85,75,71,46,80,41,60,38,48,79,89,61,54,52,64,54,59,46,50,45,40,31,75,78,67,70,44,66,63,80,70,51,78,82,53,94,70,92,72,92,82,84,81,89,81,85,87,78,85,78,80,84,79,77,92,76,90,133

Radius of gyration: 20.82 Å; Cα contacts (8 Å, |Δi|>4): 89; chains: 1; bounding box: 24×67×56 Å

InterPro domains:
  IPR003656 Zinc finger, BED-type [PF02892] (21-67)
  IPR003656 Zinc finger, BED-type [PS50808] (18-73)
  IPR036236 Zinc finger C2H2 superfamily [SSF57667] (21-73)

Foldseek 3Di:
DVVVVVVLLVQFDADDPQQPAPLRVQWTDGVPDPLFWTAGPPPRDIWGDDNNNDCPGSQVCCCPVVVDHCVVVVPDPDDDDDDDDDDDDDDPPDDDDDD